Protein AF-A0AA95I738-F1 (afdb_monomer_lite)

Structure (mmCIF, N/CA/C/O backbone):
data_AF-A0AA95I738-F1
#
_entry.id   AF-A0AA95I738-F1
#
loop_
_atom_site.group_PDB
_atom_site.id
_atom_site.type_symbol
_atom_site.label_atom_id
_atom_site.label_alt_id
_atom_site.label_comp_id
_atom_site.label_asym_id
_atom_site.label_entity_id
_atom_site.label_seq_id
_atom_site.pdbx_PDB_ins_code
_atom_site.Cartn_x
_atom_site.Cartn_y
_atom_site.Cartn_z
_atom_site.occupancy
_atom_site.B_iso_or_equiv
_atom_site.auth_seq_id
_atom_site.auth_comp_id
_atom_site.auth_asym_id
_atom_site.auth_atom_id
_atom_site.pdbx_PDB_model_num
ATOM 1 N N . MET A 1 1 ? -15.069 -17.660 70.055 1.00 56.12 1 MET A N 1
ATOM 2 C CA . MET A 1 1 ? -14.163 -18.031 68.939 1.00 56.12 1 MET A CA 1
ATOM 3 C C . MET A 1 1 ? -14.783 -17.987 67.525 1.00 56.12 1 MET A C 1
ATOM 5 O O . MET A 1 1 ? -14.079 -18.275 66.572 1.00 56.12 1 MET A O 1
ATOM 9 N N . LYS A 1 2 ? -16.053 -17.581 67.328 1.00 52.59 2 LYS A N 1
ATOM 10 C CA . LYS A 1 2 ? -16.703 -17.542 65.992 1.00 52.59 2 LYS A CA 1
ATOM 11 C C . LYS A 1 2 ? -16.522 -16.215 65.221 1.00 52.59 2 LYS A C 1
ATOM 13 O O . LYS A 1 2 ? -16.591 -16.198 64.000 1.00 52.59 2 LYS A O 1
ATOM 18 N N . ARG A 1 3 ? -16.221 -15.112 65.921 1.00 55.41 3 ARG A N 1
ATOM 19 C CA . ARG A 1 3 ? -16.092 -13.755 65.346 1.00 55.41 3 ARG A CA 1
ATOM 20 C C . ARG A 1 3 ? -14.858 -13.560 64.451 1.00 55.41 3 ARG A C 1
ATOM 22 O O . ARG A 1 3 ? -14.935 -12.858 63.453 1.00 55.41 3 ARG A O 1
ATOM 29 N N . THR A 1 4 ? -13.745 -14.223 64.759 1.00 54.16 4 THR A N 1
ATOM 30 C CA . THR A 1 4 ? -12.479 -14.111 64.011 1.00 54.16 4 THR A CA 1
ATOM 31 C C . THR A 1 4 ? -12.497 -14.848 62.670 1.00 54.16 4 THR A C 1
ATOM 33 O O . THR A 1 4 ? -11.797 -14.453 61.739 1.00 54.16 4 THR A O 1
ATOM 36 N N . LEU A 1 5 ? -13.320 -15.893 62.540 1.00 57.25 5 LEU A N 1
ATOM 37 C CA . LEU A 1 5 ? -13.448 -16.683 61.311 1.00 57.25 5 LEU A CA 1
ATOM 38 C C . LEU A 1 5 ? -14.301 -15.967 60.255 1.00 57.25 5 LEU A C 1
ATOM 40 O O . LEU A 1 5 ? -13.952 -15.962 59.077 1.00 57.25 5 LEU A O 1
ATOM 44 N N . ILE A 1 6 ? -15.368 -15.293 60.691 1.00 59.91 6 ILE A N 1
ATOM 45 C CA . ILE A 1 6 ? -16.262 -14.514 59.823 1.00 59.91 6 ILE A CA 1
ATOM 46 C C . ILE A 1 6 ? -15.522 -13.286 59.268 1.00 59.91 6 ILE A C 1
ATOM 48 O O . ILE A 1 6 ? -15.587 -13.009 58.073 1.00 59.91 6 ILE A O 1
ATOM 52 N N . PHE A 1 7 ? -14.722 -12.616 60.105 1.00 59.16 7 PHE A N 1
ATOM 53 C CA . PHE A 1 7 ? -13.930 -11.448 59.706 1.00 59.16 7 PHE A CA 1
ATOM 54 C C . PHE A 1 7 ? -12.865 -11.790 58.648 1.00 59.16 7 PHE A C 1
ATOM 56 O O . PHE A 1 7 ? -12.717 -11.080 57.656 1.00 59.16 7 PHE A O 1
ATOM 63 N N . LYS A 1 8 ? -12.178 -12.933 58.798 1.00 65.62 8 LYS A N 1
ATOM 64 C CA . LYS A 1 8 ? -11.198 -13.431 57.816 1.00 65.62 8 LYS A CA 1
ATOM 65 C C . LYS A 1 8 ? -11.834 -13.829 56.478 1.00 65.62 8 LYS A C 1
ATOM 67 O O . LYS A 1 8 ? -11.224 -13.614 55.433 1.00 65.62 8 LYS A O 1
ATOM 72 N N . ALA A 1 9 ? -13.037 -14.405 56.495 1.00 61.16 9 ALA A N 1
ATOM 73 C CA . ALA A 1 9 ? -13.749 -14.807 55.281 1.00 61.16 9 ALA A CA 1
ATOM 74 C C . ALA A 1 9 ? -14.264 -13.600 54.480 1.00 61.16 9 ALA A C 1
ATOM 76 O O . ALA A 1 9 ? -14.158 -13.583 53.254 1.00 61.16 9 ALA A O 1
ATOM 77 N N . ILE A 1 10 ? -14.766 -12.573 55.172 1.00 66.75 10 ILE A N 1
ATOM 78 C CA . ILE A 1 10 ? -15.233 -11.328 54.550 1.00 66.75 10 ILE A CA 1
ATOM 79 C C . ILE A 1 10 ? -14.042 -10.547 53.979 1.00 66.75 10 ILE A C 1
ATOM 81 O O . ILE A 1 10 ? -14.082 -10.129 52.825 1.00 66.75 10 ILE A O 1
ATOM 85 N N . TRP A 1 11 ? -12.935 -10.453 54.719 1.00 68.25 11 TRP A N 1
ATOM 86 C CA . TRP A 1 11 ? -11.730 -9.757 54.258 1.00 68.25 11 TRP A CA 1
ATOM 87 C C . TRP A 1 11 ? -11.082 -10.420 53.029 1.00 68.25 11 TRP A C 1
ATOM 89 O O . TRP A 1 11 ? -10.685 -9.730 52.092 1.00 68.25 11 TRP A O 1
ATOM 99 N N . LYS A 1 12 ? -11.057 -11.760 52.964 1.00 65.31 12 LYS A N 1
ATOM 100 C CA . LYS A 1 12 ? -10.597 -12.496 51.772 1.00 65.31 12 LYS A CA 1
ATOM 101 C C . LYS A 1 12 ? -11.466 -12.236 50.540 1.00 65.31 12 LYS A C 1
ATOM 103 O O . LYS A 1 12 ? -10.928 -12.112 49.445 1.00 65.31 12 LYS A O 1
ATOM 108 N N . ARG A 1 13 ? -12.790 -12.136 50.702 1.00 65.50 13 ARG A N 1
ATOM 109 C CA . ARG A 1 13 ? -13.707 -11.841 49.588 1.00 65.50 13 ARG A CA 1
ATOM 110 C C . ARG A 1 13 ? -13.506 -10.426 49.047 1.00 65.50 13 ARG A C 1
ATOM 112 O O . ARG A 1 13 ? -13.451 -10.273 47.835 1.00 65.50 13 ARG A O 1
ATOM 119 N N . PHE A 1 14 ? -13.288 -9.443 49.923 1.00 68.19 14 PHE A N 1
ATOM 120 C CA . PHE A 1 14 ? -12.945 -8.076 49.515 1.00 68.19 14 PHE A CA 1
ATOM 121 C C . PHE A 1 14 ? -11.580 -7.977 48.807 1.00 68.19 14 PHE A C 1
ATOM 123 O O . PHE A 1 14 ? -11.446 -7.229 47.839 1.00 68.19 14 PHE A O 1
ATOM 130 N N . LEU A 1 15 ? -10.577 -8.754 49.238 1.00 68.69 15 LEU A N 1
ATOM 131 C CA . LEU A 1 15 ? -9.270 -8.806 48.567 1.00 68.69 15 LEU A CA 1
ATOM 132 C C . LEU A 1 15 ? -9.350 -9.457 47.174 1.00 68.69 15 LEU A C 1
ATOM 134 O O . LEU A 1 15 ? -8.719 -8.962 46.242 1.00 68.69 15 LEU A O 1
ATOM 138 N N . LEU A 1 16 ? -10.157 -10.51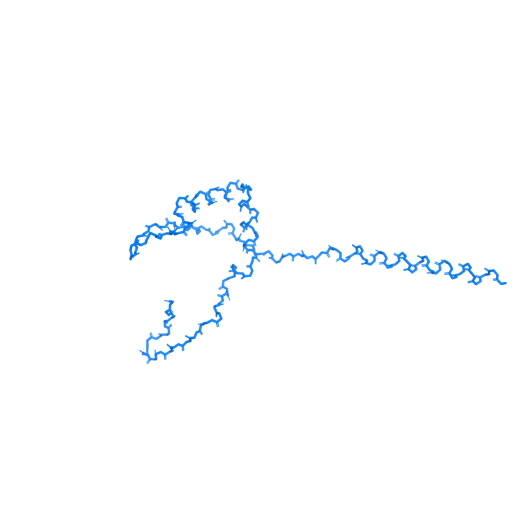3 47.000 1.00 60.50 16 LEU A N 1
ATOM 139 C CA . LEU A 1 16 ? -10.343 -11.154 45.691 1.00 60.50 16 LEU A CA 1
ATOM 140 C C . LEU A 1 16 ? -11.101 -10.265 44.692 1.00 60.50 16 LEU A C 1
ATOM 142 O O . LEU A 1 16 ? -10.739 -10.231 43.518 1.00 60.50 16 LEU A O 1
ATOM 146 N N . THR A 1 17 ? -12.125 -9.527 45.130 1.00 64.06 17 THR A N 1
ATOM 147 C CA . THR A 1 17 ? -12.881 -8.630 44.236 1.00 64.06 17 THR A CA 1
ATOM 148 C C . THR A 1 17 ? -12.061 -7.419 43.788 1.00 64.06 17 THR A C 1
ATOM 150 O O . THR A 1 17 ? -12.210 -6.972 42.655 1.00 64.06 17 THR A O 1
ATOM 153 N N . SER A 1 18 ? -11.164 -6.914 44.644 1.00 64.25 18 SER A N 1
ATOM 154 C CA . SER A 1 18 ? -10.262 -5.800 44.314 1.00 64.25 18 SER A CA 1
ATOM 155 C C . SER A 1 18 ? -9.229 -6.184 43.244 1.00 64.25 18 SER A C 1
ATOM 157 O O . SER A 1 18 ? -9.014 -5.441 42.288 1.00 64.25 18 SER A O 1
ATOM 159 N N . LEU A 1 19 ? -8.651 -7.390 43.337 1.00 61.34 19 LEU A N 1
ATOM 160 C CA . LEU A 1 19 ? -7.677 -7.873 42.354 1.00 61.34 19 LEU A CA 1
ATOM 161 C C . LEU A 1 19 ? -8.310 -8.115 40.969 1.00 61.34 19 LEU A C 1
ATOM 163 O O . LEU A 1 19 ? -7.694 -7.805 39.954 1.00 61.34 19 LEU A O 1
ATOM 167 N N . ALA A 1 20 ? -9.553 -8.608 40.913 1.00 58.47 20 ALA A N 1
ATOM 168 C CA . ALA A 1 20 ? -10.273 -8.816 39.651 1.00 58.47 20 ALA A CA 1
ATOM 169 C C . ALA A 1 20 ? -10.667 -7.496 38.956 1.00 58.47 20 ALA A C 1
ATOM 171 O O . ALA A 1 20 ? -10.602 -7.402 37.731 1.00 58.47 20 ALA A O 1
ATOM 172 N N . ALA A 1 21 ? -11.022 -6.460 39.724 1.00 59.19 21 ALA A N 1
ATOM 173 C CA . ALA A 1 21 ? -11.334 -5.137 39.180 1.00 59.19 21 ALA A CA 1
ATOM 174 C C . ALA A 1 21 ? -10.101 -4.443 38.566 1.00 59.19 21 ALA A C 1
ATOM 176 O O . ALA A 1 21 ? -10.229 -3.709 37.587 1.00 59.19 21 ALA A O 1
ATOM 177 N N . LEU A 1 22 ? -8.901 -4.717 39.090 1.00 57.41 22 LEU A N 1
ATOM 178 C CA . LEU A 1 22 ? -7.651 -4.132 38.596 1.00 57.41 22 LEU A CA 1
ATOM 179 C C . LEU A 1 22 ? -7.194 -4.733 37.248 1.00 57.41 22 LEU A C 1
ATOM 181 O O . LEU A 1 22 ? -6.622 -4.022 36.422 1.00 57.41 22 LEU A O 1
ATOM 185 N N . VAL A 1 23 ? -7.491 -6.015 36.996 1.00 60.91 23 VAL A N 1
ATOM 186 C CA . VAL A 1 23 ? -7.159 -6.714 35.734 1.00 60.91 23 VAL A CA 1
ATOM 187 C C . VAL A 1 23 ? -8.084 -6.295 34.581 1.00 60.91 23 VAL A C 1
ATOM 189 O O . VAL A 1 23 ? -7.652 -6.244 33.434 1.00 60.91 23 VAL A O 1
ATOM 192 N N . LEU A 1 24 ? -9.340 -5.930 34.863 1.00 55.50 24 LEU A N 1
ATOM 193 C CA . LEU A 1 24 ? -10.279 -5.470 33.829 1.00 55.50 24 LEU A CA 1
ATOM 194 C C . LEU A 1 24 ? -10.008 -4.018 33.383 1.00 55.50 24 LEU A C 1
ATOM 196 O O . LEU A 1 24 ? -10.297 -3.655 32.246 1.00 55.50 24 LEU A O 1
ATOM 200 N N . ALA A 1 25 ? -9.412 -3.198 34.256 1.00 53.53 25 ALA A N 1
ATOM 201 C CA . ALA A 1 25 ? -9.073 -1.800 33.974 1.00 53.53 25 ALA A CA 1
ATOM 202 C C . ALA A 1 25 ? -7.792 -1.621 33.133 1.00 53.53 25 ALA A C 1
ATOM 204 O O . ALA A 1 25 ? -7.574 -0.548 32.580 1.00 53.53 25 ALA A O 1
ATOM 205 N N . SER A 1 26 ? -6.950 -2.653 33.014 1.00 52.50 26 SER A N 1
ATOM 206 C CA . SER A 1 26 ? -5.651 -2.582 32.322 1.00 52.50 26 SER A CA 1
ATOM 207 C C . SER A 1 26 ? -5.694 -3.003 30.842 1.00 52.50 26 SER A C 1
ATOM 209 O O . SER A 1 26 ? -4.668 -2.968 30.171 1.00 52.50 26 SER A O 1
ATOM 211 N N . CYS A 1 27 ? -6.866 -3.367 30.301 1.00 51.03 27 CYS A N 1
ATOM 212 C CA . CYS A 1 27 ? -7.024 -3.762 28.891 1.00 51.03 27 CYS A CA 1
ATOM 213 C C . CYS A 1 27 ? -7.394 -2.593 27.950 1.00 51.03 27 CYS A C 1
ATOM 215 O O . CYS A 1 27 ? -7.441 -2.761 26.734 1.00 51.03 27 CYS A O 1
ATOM 217 N N . ALA A 1 28 ? -7.636 -1.394 28.482 1.00 59.19 28 ALA A N 1
ATOM 218 C CA . ALA A 1 28 ? -7.888 -0.207 27.675 1.00 59.19 28 ALA A CA 1
ATOM 219 C C . ALA A 1 28 ? -6.638 0.679 27.647 1.00 59.19 28 ALA A C 1
ATOM 221 O O . ALA A 1 28 ? -6.049 0.939 28.689 1.00 59.19 28 ALA A O 1
ATOM 222 N N . ILE A 1 29 ? -6.320 1.219 26.467 1.00 57.59 29 ILE A N 1
ATOM 223 C CA . ILE A 1 29 ? -5.238 2.175 26.168 1.00 57.59 29 ILE A CA 1
ATOM 224 C C . ILE A 1 29 ? -3.941 1.510 25.673 1.00 57.59 29 ILE A C 1
ATOM 226 O O . ILE A 1 29 ? -2.865 1.634 26.246 1.00 57.59 29 ILE A O 1
ATOM 230 N N . ILE A 1 30 ? -4.032 0.878 24.504 1.00 57.72 30 ILE A N 1
ATOM 231 C CA . ILE A 1 30 ? -2.972 0.998 23.498 1.00 57.72 30 ILE A CA 1
ATOM 232 C C . ILE A 1 30 ? -3.608 1.784 22.354 1.00 57.72 30 ILE A C 1
ATOM 234 O O . ILE A 1 30 ? -4.213 1.214 21.453 1.00 57.72 30 ILE A O 1
ATOM 238 N N . THR A 1 31 ? -3.582 3.113 22.442 1.00 60.19 31 THR A N 1
ATOM 239 C CA . THR A 1 31 ? -3.910 3.966 21.297 1.00 60.19 31 THR A CA 1
ATOM 240 C C . THR A 1 31 ? -2.674 4.007 20.402 1.00 60.19 31 THR A C 1
ATOM 242 O O . THR A 1 31 ? -1.673 4.594 20.823 1.00 60.19 31 THR A O 1
ATOM 245 N N . PRO A 1 32 ? -2.677 3.379 19.212 1.00 60.97 32 PRO A N 1
ATOM 246 C CA . PRO A 1 32 ? -1.573 3.547 18.279 1.00 60.97 32 PRO A CA 1
ATOM 247 C C . PRO A 1 32 ? -1.457 5.030 17.917 1.00 60.97 32 PRO A C 1
ATOM 249 O O . PRO A 1 32 ? -2.468 5.713 17.726 1.00 60.97 32 PRO A O 1
ATOM 252 N N . ALA A 1 33 ? -0.226 5.536 17.848 1.00 59.84 33 ALA A N 1
ATOM 253 C CA . ALA A 1 33 ? 0.039 6.864 17.321 1.00 59.84 33 ALA A CA 1
ATOM 254 C C . ALA A 1 33 ? -0.486 6.909 15.880 1.00 59.84 33 ALA A C 1
ATOM 256 O O . ALA A 1 33 ? 0.026 6.229 14.993 1.00 59.84 33 ALA A O 1
ATOM 257 N N . SER A 1 34 ? -1.561 7.659 15.663 1.00 54.34 34 SER A N 1
ATOM 258 C CA . SER A 1 34 ? -2.128 7.859 14.338 1.00 54.34 34 SER A CA 1
ATOM 259 C C . SER A 1 34 ? -1.302 8.925 13.634 1.00 54.34 34 SER A C 1
ATOM 261 O O . SER A 1 34 ? -1.323 10.100 13.999 1.00 54.34 34 SER A O 1
ATOM 263 N N . VAL A 1 35 ? -0.559 8.522 12.605 1.00 53.72 35 VAL A N 1
ATOM 264 C CA . VAL A 1 35 ? -0.096 9.469 11.594 1.00 53.72 35 VAL A CA 1
ATOM 265 C C . VAL A 1 35 ? -1.336 9.878 10.812 1.00 53.72 35 VAL A C 1
ATOM 267 O O . VAL A 1 35 ? -1.898 9.087 10.055 1.00 53.72 35 VAL A O 1
ATOM 270 N N . SER A 1 36 ? -1.796 11.107 11.039 1.00 46.97 36 SER A N 1
ATOM 271 C CA . SER A 1 36 ? -2.814 11.719 10.195 1.00 46.97 36 SER A CA 1
ATOM 272 C C . SER A 1 36 ? -2.189 11.926 8.817 1.00 46.97 36 SER A C 1
ATOM 274 O O . SER A 1 36 ? -1.450 12.885 8.591 1.00 46.97 36 SER A O 1
ATOM 276 N N . ALA A 1 37 ? -2.409 10.976 7.907 1.00 53.19 37 ALA A N 1
ATOM 277 C CA . ALA A 1 37 ? -2.202 11.221 6.492 1.00 53.19 37 ALA A CA 1
ATOM 278 C C . ALA A 1 37 ? -3.180 12.335 6.124 1.00 53.19 37 ALA A C 1
ATOM 280 O O . ALA A 1 37 ? -4.388 12.106 6.106 1.00 53.19 37 ALA A O 1
ATOM 281 N N . SER A 1 38 ? -2.670 13.555 5.935 1.00 48.94 38 SER A N 1
ATOM 282 C CA . SER A 1 38 ? -3.500 14.662 5.477 1.00 48.94 38 SER A CA 1
ATOM 283 C C . SER A 1 38 ? -4.146 14.229 4.158 1.00 48.94 38 SER A C 1
ATOM 285 O O . SER A 1 38 ? -3.410 13.991 3.198 1.00 48.94 38 SER A O 1
ATOM 287 N N . PRO A 1 39 ? -5.482 14.101 4.079 1.00 52.78 39 PRO A N 1
ATOM 288 C CA . PRO A 1 39 ? -6.156 13.784 2.822 1.00 52.78 39 PRO A CA 1
ATOM 289 C C . PRO A 1 39 ? -6.043 14.932 1.800 1.00 52.78 39 PRO A C 1
ATOM 291 O O . PRO A 1 39 ? -6.511 14.785 0.679 1.00 52.78 39 PRO A O 1
ATOM 294 N N . ASP A 1 40 ? -5.421 16.051 2.192 1.00 49.25 40 ASP A N 1
ATOM 295 C CA . ASP A 1 40 ? -5.343 17.316 1.459 1.00 49.25 40 ASP A CA 1
ATOM 296 C C . ASP A 1 40 ? -4.009 17.557 0.741 1.00 49.25 40 ASP A C 1
ATOM 298 O O . ASP A 1 40 ? -3.779 18.638 0.199 1.00 49.25 40 ASP A O 1
ATOM 302 N N . SER A 1 41 ? -3.089 16.589 0.717 1.00 54.28 41 SER A N 1
ATOM 303 C CA . SER A 1 41 ? -1.993 16.707 -0.241 1.00 54.28 41 SER A CA 1
ATOM 304 C C . SER A 1 41 ? -2.540 16.355 -1.621 1.00 54.28 41 SER A C 1
ATOM 306 O O . SER A 1 41 ? -2.754 15.176 -1.897 1.00 54.28 41 SER A O 1
ATOM 308 N N . ASP A 1 42 ? -2.666 17.343 -2.508 1.00 60.84 42 ASP A N 1
ATOM 309 C CA . ASP A 1 42 ? -2.832 17.202 -3.974 1.00 60.84 42 ASP A CA 1
ATOM 310 C C . ASP A 1 42 ? -1.653 16.446 -4.646 1.00 60.84 42 ASP A C 1
ATOM 312 O O . ASP A 1 42 ? -1.363 16.545 -5.833 1.00 60.84 42 ASP A O 1
ATOM 316 N N . TYR A 1 43 ? -0.898 15.691 -3.855 1.00 69.19 43 TYR A N 1
ATOM 317 C CA . TYR A 1 43 ? 0.275 14.960 -4.260 1.00 69.19 43 TYR A CA 1
ATOM 318 C C . TYR A 1 43 ? -0.150 13.657 -4.935 1.00 69.19 43 TYR A C 1
ATOM 320 O O . TYR A 1 43 ? -0.338 12.619 -4.296 1.00 69.19 43 TYR A O 1
ATOM 328 N N . GLN A 1 44 ? -0.302 13.729 -6.253 1.00 79.06 44 GLN A N 1
ATOM 329 C CA . GLN A 1 44 ? -0.508 12.567 -7.104 1.00 79.06 44 GLN A CA 1
ATOM 330 C C . GLN A 1 44 ? 0.845 11.975 -7.500 1.00 79.06 44 GLN A C 1
ATOM 332 O O . GLN A 1 44 ? 1.604 12.567 -8.263 1.00 79.06 44 GLN A O 1
ATOM 337 N N . VAL A 1 45 ? 1.153 10.785 -6.982 1.00 84.62 45 VAL A N 1
ATOM 338 C CA . VAL A 1 45 ? 2.349 10.037 -7.394 1.00 84.62 45 VAL A CA 1
ATOM 339 C C . VAL A 1 45 ? 2.107 9.422 -8.772 1.00 84.62 45 VAL A C 1
ATOM 341 O O . VAL A 1 45 ? 1.189 8.617 -8.940 1.00 84.62 45 VAL A O 1
ATOM 344 N N . GLU A 1 46 ? 2.944 9.738 -9.750 1.00 91.44 46 GLU A N 1
ATOM 345 C CA . GLU A 1 46 ? 2.926 9.057 -11.045 1.00 91.44 46 GLU A CA 1
ATOM 346 C C . GLU A 1 46 ? 3.721 7.743 -10.977 1.00 91.44 46 GLU A C 1
ATOM 348 O O . GLU A 1 46 ? 4.836 7.712 -10.457 1.00 91.44 46 GLU A O 1
ATOM 353 N N . ILE A 1 47 ? 3.153 6.646 -11.495 1.00 91.12 47 ILE A N 1
ATOM 354 C CA . ILE A 1 47 ? 3.859 5.364 -11.616 1.00 91.12 47 ILE A CA 1
ATOM 355 C C . ILE A 1 47 ? 4.423 5.263 -13.036 1.00 91.12 47 ILE A C 1
ATOM 357 O O . ILE A 1 47 ? 3.697 5.038 -14.011 1.00 91.12 47 ILE A O 1
ATOM 361 N N . ILE A 1 48 ? 5.737 5.432 -13.148 1.00 92.88 48 ILE A N 1
ATOM 362 C CA . ILE A 1 48 ? 6.471 5.380 -14.414 1.00 92.88 48 ILE A CA 1
ATOM 363 C C . ILE A 1 48 ? 7.072 3.985 -14.574 1.00 92.88 48 ILE A C 1
ATOM 365 O O . ILE A 1 48 ? 7.619 3.432 -13.625 1.00 92.88 48 ILE A O 1
ATOM 369 N N . GLU A 1 49 ? 6.946 3.424 -15.774 1.00 94.06 49 GLU A N 1
ATOM 370 C CA . GLU A 1 49 ? 7.606 2.179 -16.158 1.00 94.06 49 GLU A CA 1
ATOM 371 C C . GLU A 1 49 ? 8.782 2.519 -17.077 1.00 94.06 49 GLU A C 1
ATOM 373 O O . GLU A 1 49 ? 8.617 3.285 -18.030 1.00 94.06 49 GLU A O 1
ATOM 378 N N . SER A 1 50 ? 9.967 2.003 -16.771 1.00 93.94 50 SER A N 1
ATOM 379 C CA . SER A 1 50 ? 11.190 2.244 -17.534 1.00 93.94 50 SER A CA 1
ATOM 380 C C . SER A 1 50 ? 12.046 0.988 -17.601 1.00 93.94 50 SER A C 1
ATOM 382 O O . SER A 1 50 ? 11.966 0.124 -16.735 1.00 93.94 50 SER A O 1
ATOM 384 N N . GLU A 1 51 ? 12.878 0.874 -18.631 1.00 93.12 51 GLU A N 1
ATOM 385 C CA . GLU A 1 51 ? 13.846 -0.214 -18.747 1.00 93.12 51 GLU A CA 1
ATOM 386 C C . GLU A 1 51 ? 15.256 0.312 -18.498 1.00 93.12 51 GLU A C 1
ATOM 388 O O . GLU A 1 51 ? 15.674 1.317 -19.078 1.00 93.12 51 GLU A O 1
ATOM 393 N N . SER A 1 52 ? 16.007 -0.375 -17.643 1.00 92.06 52 SER A N 1
ATOM 394 C CA . SER A 1 52 ? 17.420 -0.099 -17.406 1.00 92.06 52 SER A CA 1
ATOM 395 C C . SER A 1 52 ? 18.182 -1.412 -17.256 1.00 92.06 52 SER A C 1
ATOM 397 O O . SER A 1 52 ? 17.738 -2.348 -16.597 1.00 92.06 52 SER A O 1
ATOM 399 N N . SER A 1 53 ? 19.329 -1.523 -17.931 1.00 89.62 53 SER A N 1
ATOM 400 C CA . SER A 1 53 ? 20.211 -2.701 -17.846 1.00 89.62 53 SER A CA 1
ATOM 401 C C . SER A 1 53 ? 19.519 -4.053 -18.108 1.00 89.62 53 SER A C 1
ATOM 403 O O . SER A 1 53 ? 19.928 -5.077 -17.565 1.00 89.62 53 SER A O 1
ATOM 405 N N . GLY A 1 54 ? 18.472 -4.064 -18.943 1.00 90.00 54 GLY A N 1
ATOM 406 C CA . GLY A 1 54 ? 17.693 -5.264 -19.269 1.00 90.00 54 GLY A CA 1
ATOM 407 C C . GLY A 1 54 ? 16.605 -5.633 -18.254 1.00 90.00 54 GLY A C 1
ATOM 408 O O . GLY A 1 54 ? 15.996 -6.691 -18.396 1.00 90.00 54 GLY A O 1
ATOM 409 N N . PHE A 1 55 ? 16.340 -4.782 -17.258 1.00 91.06 55 PHE A N 1
ATOM 410 C CA . PHE A 1 55 ? 15.247 -4.942 -16.302 1.00 91.06 55 PHE A CA 1
ATOM 411 C C . PHE A 1 55 ? 14.229 -3.811 -16.438 1.00 91.06 55 PHE A C 1
ATOM 413 O O . PHE A 1 55 ? 14.580 -2.635 -16.505 1.00 91.06 55 PHE A O 1
ATOM 420 N N . THR A 1 56 ? 12.949 -4.174 -16.445 1.00 91.94 56 THR A N 1
ATOM 421 C CA . THR A 1 56 ? 11.843 -3.221 -16.350 1.00 91.94 56 THR A CA 1
ATOM 422 C C . THR A 1 56 ? 11.634 -2.835 -14.888 1.00 91.94 56 THR A C 1
ATOM 424 O O . THR A 1 56 ? 11.596 -3.703 -14.017 1.00 91.94 56 THR A O 1
ATOM 427 N N . HIS A 1 57 ? 11.485 -1.545 -14.612 1.00 91.50 57 HIS A N 1
ATOM 428 C CA . HIS A 1 57 ? 11.217 -0.973 -13.301 1.00 91.50 57 HIS A CA 1
ATOM 429 C C . HIS A 1 57 ? 9.920 -0.152 -13.350 1.00 91.50 57 HIS A C 1
ATOM 431 O O . HIS A 1 57 ? 9.788 0.682 -14.241 1.00 91.50 57 HIS A O 1
ATOM 437 N N . PRO A 1 58 ? 8.988 -0.324 -12.396 1.00 90.81 58 PRO A N 1
ATOM 438 C CA . PRO A 1 58 ? 8.961 -1.380 -11.383 1.00 90.81 58 PRO A CA 1
ATOM 439 C C . PRO A 1 58 ? 8.855 -2.781 -12.028 1.00 90.81 58 PRO A C 1
ATOM 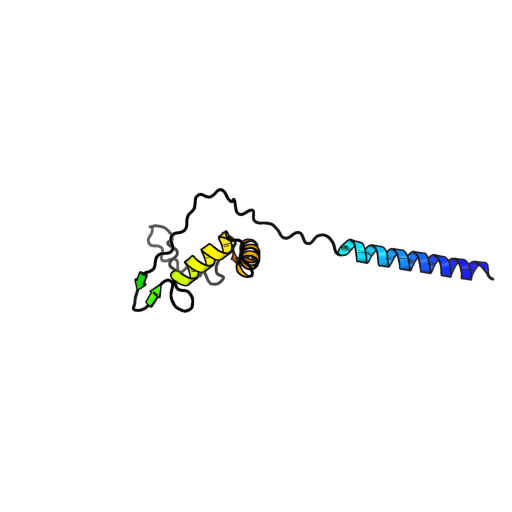441 O O . PRO A 1 58 ? 8.225 -2.950 -13.070 1.00 90.81 58 PRO A O 1
ATOM 444 N N . GLY A 1 59 ? 9.559 -3.751 -11.432 1.00 85.88 59 GLY A N 1
ATOM 445 C CA . GLY A 1 59 ? 9.901 -5.037 -12.048 1.00 85.88 59 GLY A CA 1
ATOM 446 C C . GLY A 1 59 ? 9.508 -6.261 -11.231 1.00 85.88 59 GLY A C 1
ATOM 447 O O . GLY A 1 59 ? 8.346 -6.460 -10.904 1.00 85.88 59 GLY A O 1
ATOM 448 N N . VAL A 1 60 ? 10.473 -7.138 -10.938 1.00 82.44 60 VAL A N 1
ATOM 449 C CA . VAL A 1 60 ? 10.240 -8.476 -10.360 1.00 82.44 60 VAL A CA 1
ATOM 450 C C . VAL A 1 60 ? 9.238 -8.453 -9.196 1.00 82.44 60 VAL A C 1
ATOM 452 O O . VAL A 1 60 ? 9.483 -7.859 -8.150 1.00 82.44 60 VAL A O 1
ATOM 455 N N . GLY A 1 61 ? 8.105 -9.134 -9.394 1.00 81.94 61 GLY A N 1
ATOM 456 C CA . GLY A 1 61 ? 7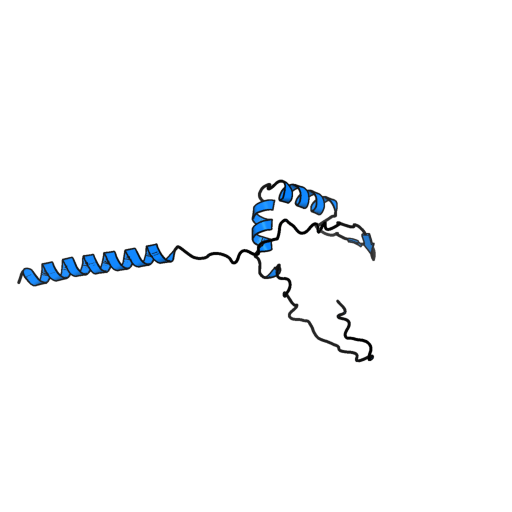.030 -9.282 -8.407 1.00 81.94 61 GLY A CA 1
ATOM 457 C C . GLY A 1 61 ? 6.058 -8.101 -8.301 1.00 81.94 61 GLY A C 1
ATOM 458 O O . GLY A 1 61 ? 4.984 -8.271 -7.727 1.00 81.94 61 GLY A O 1
ATOM 459 N N . VAL A 1 62 ? 6.384 -6.936 -8.867 1.00 90.69 62 VAL A N 1
ATOM 460 C CA . VAL A 1 62 ? 5.573 -5.713 -8.797 1.00 90.69 62 VAL A CA 1
ATOM 461 C C . VAL A 1 62 ? 5.720 -4.924 -10.099 1.00 90.69 62 VAL A C 1
ATOM 463 O O . VAL A 1 62 ? 6.680 -4.186 -10.282 1.00 90.69 62 VAL A O 1
ATOM 466 N N . THR A 1 63 ? 4.748 -5.048 -10.999 1.00 94.44 63 THR A N 1
ATOM 467 C CA . THR A 1 63 ? 4.690 -4.270 -12.246 1.00 94.44 63 THR A CA 1
ATOM 468 C C . THR A 1 63 ? 3.886 -2.984 -12.058 1.00 94.44 63 THR A C 1
ATOM 470 O O . THR A 1 63 ? 3.128 -2.838 -11.089 1.00 94.44 63 THR A O 1
ATOM 473 N N . LYS A 1 64 ? 3.958 -2.067 -13.032 1.00 94.56 64 LYS A N 1
ATOM 474 C CA . LYS A 1 64 ? 3.112 -0.863 -13.053 1.00 94.56 64 LYS A CA 1
ATOM 475 C C . LYS A 1 64 ? 1.621 -1.198 -12.939 1.00 94.56 64 LYS A C 1
ATOM 477 O O . LYS A 1 64 ? 0.906 -0.588 -12.147 1.00 94.56 64 LYS A O 1
ATOM 482 N N . SER A 1 65 ? 1.153 -2.197 -13.687 1.00 93.81 65 SER A N 1
ATOM 483 C CA . SER A 1 65 ? -0.260 -2.598 -13.685 1.00 93.81 65 SER A CA 1
ATOM 484 C C . SER A 1 65 ? -0.741 -3.095 -12.318 1.00 93.81 65 SER A C 1
ATOM 486 O O . SER A 1 65 ? -1.859 -2.775 -11.911 1.00 93.81 65 SER A O 1
ATOM 488 N N . ILE A 1 66 ? 0.104 -3.826 -11.584 1.00 94.50 66 ILE A N 1
ATOM 489 C CA . ILE A 1 66 ? -0.205 -4.295 -10.227 1.00 94.50 66 ILE A CA 1
ATOM 490 C C . ILE A 1 66 ? -0.331 -3.106 -9.270 1.00 94.50 66 ILE A C 1
ATOM 492 O O . ILE A 1 66 ? -1.292 -3.042 -8.503 1.00 94.50 66 ILE A O 1
ATOM 496 N N . LEU A 1 67 ? 0.593 -2.142 -9.335 1.00 93.62 67 LEU A N 1
ATOM 497 C CA . LEU A 1 67 ? 0.567 -0.963 -8.465 1.00 93.62 67 LEU A CA 1
ATOM 498 C C . LEU A 1 67 ? -0.658 -0.076 -8.711 1.00 93.62 67 LEU A C 1
ATOM 500 O O . LEU A 1 67 ? -1.294 0.362 -7.751 1.00 93.62 67 LEU A O 1
ATOM 504 N N . GLU A 1 68 ? -1.040 0.143 -9.969 1.00 94.69 68 GLU A N 1
ATOM 505 C CA . GLU A 1 68 ? -2.239 0.931 -10.291 1.00 94.69 68 GLU A CA 1
ATOM 506 C C . GLU A 1 68 ? -3.530 0.218 -9.865 1.00 94.69 68 GLU A C 1
ATOM 508 O O . GLU A 1 68 ? -4.471 0.834 -9.347 1.00 94.69 68 GLU A O 1
ATOM 513 N N . ASN A 1 69 ? -3.575 -1.109 -10.008 1.00 94.62 69 ASN A N 1
ATOM 514 C CA . ASN A 1 69 ? -4.689 -1.899 -9.502 1.00 94.62 69 ASN A CA 1
ATOM 515 C C . ASN A 1 69 ? -4.773 -1.842 -7.967 1.00 94.62 69 ASN A C 1
ATOM 517 O O . ASN A 1 69 ? -5.856 -1.629 -7.419 1.00 94.62 69 ASN A O 1
ATOM 521 N N . MET A 1 70 ? -3.643 -1.965 -7.267 1.00 93.44 70 MET A N 1
ATOM 522 C CA . MET A 1 70 ? -3.577 -1.821 -5.812 1.00 93.44 70 MET A CA 1
ATOM 523 C C . MET A 1 70 ? -4.053 -0.430 -5.371 1.00 93.44 70 MET A C 1
ATOM 525 O O . MET A 1 70 ? -4.900 -0.336 -4.481 1.00 93.44 70 MET A O 1
ATOM 529 N N . ARG A 1 71 ? -3.580 0.645 -6.019 1.00 92.94 71 ARG A N 1
ATOM 530 C CA . ARG A 1 71 ? -4.048 2.018 -5.765 1.00 92.94 71 ARG A CA 1
ATOM 531 C C . ARG A 1 71 ? -5.565 2.110 -5.894 1.00 92.94 71 ARG A C 1
ATOM 533 O O . ARG A 1 71 ? -6.225 2.627 -4.995 1.00 92.94 71 ARG A O 1
ATOM 540 N N . THR A 1 72 ? -6.118 1.561 -6.973 1.00 94.56 72 THR A N 1
ATOM 541 C CA . THR A 1 72 ? -7.568 1.545 -7.206 1.00 94.56 72 THR A CA 1
ATOM 542 C C . THR A 1 72 ? -8.311 0.851 -6.059 1.00 94.56 72 THR A C 1
ATOM 544 O O . THR A 1 72 ? -9.313 1.367 -5.565 1.00 94.56 72 THR A O 1
ATOM 547 N N . GLN A 1 73 ? -7.806 -0.289 -5.583 1.00 96.06 73 GLN A N 1
ATOM 548 C CA . GLN A 1 73 ? -8.424 -1.047 -4.490 1.00 96.06 73 GLN A CA 1
ATOM 549 C C . GLN A 1 73 ? -8.345 -0.327 -3.137 1.00 96.06 73 GLN A C 1
ATOM 551 O O . GLN A 1 73 ? -9.332 -0.326 -2.396 1.00 96.06 73 GLN A O 1
ATOM 556 N N . VAL A 1 74 ? -7.218 0.323 -2.829 1.00 94.81 74 VAL A N 1
ATOM 557 C CA . VAL A 1 74 ? -7.049 1.129 -1.607 1.00 94.81 74 VAL A CA 1
ATOM 558 C C . VAL A 1 74 ? -7.998 2.327 -1.611 1.00 94.81 74 VAL A C 1
ATOM 560 O O . VAL A 1 74 ? -8.707 2.545 -0.628 1.00 94.81 74 VAL A O 1
ATOM 563 N N . LEU A 1 75 ? -8.077 3.062 -2.726 1.00 92.56 75 LEU A N 1
ATOM 564 C CA . LEU A 1 75 ? -8.995 4.198 -2.875 1.00 92.56 75 LEU A CA 1
ATOM 565 C C . LEU A 1 75 ? -10.464 3.762 -2.775 1.00 92.56 75 LEU A C 1
ATOM 567 O O . LEU A 1 75 ? -11.275 4.441 -2.147 1.00 92.56 75 LEU A O 1
ATOM 571 N N . ALA A 1 76 ? -10.796 2.590 -3.321 1.00 95.81 76 ALA A N 1
ATOM 572 C CA . ALA A 1 76 ? -12.117 1.976 -3.200 1.00 95.81 76 ALA A CA 1
ATOM 573 C C . ALA A 1 76 ? -12.377 1.313 -1.830 1.00 95.81 76 ALA A C 1
ATOM 575 O O . ALA A 1 76 ? -13.429 0.691 -1.650 1.00 95.81 76 ALA A O 1
ATOM 576 N N . LYS A 1 77 ? -11.437 1.419 -0.877 1.00 95.12 77 LYS A N 1
ATOM 577 C CA . LYS A 1 77 ? -11.498 0.836 0.474 1.00 95.12 77 LYS A CA 1
ATOM 578 C C . LYS A 1 77 ? -11.827 -0.664 0.476 1.00 95.12 77 LYS A C 1
ATOM 580 O O . LYS A 1 77 ? -12.614 -1.140 1.293 1.00 95.12 77 LYS A O 1
ATOM 585 N N . LYS A 1 78 ? -11.267 -1.414 -0.476 1.00 97.75 78 LYS A N 1
ATOM 586 C CA . LYS A 1 78 ? -11.474 -2.865 -0.590 1.00 97.75 78 LYS A CA 1
ATOM 587 C C . LYS A 1 78 ? -10.522 -3.627 0.326 1.00 97.75 78 LYS A C 1
ATOM 589 O O . LYS A 1 78 ? -9.332 -3.331 0.380 1.00 97.75 78 LYS A O 1
ATOM 594 N N . GLU A 1 79 ? -11.043 -4.642 1.005 1.00 96.00 79 GLU A N 1
ATOM 595 C CA . GLU A 1 79 ? -10.226 -5.567 1.794 1.00 96.00 79 GLU A CA 1
ATOM 596 C C . GLU A 1 79 ? -9.609 -6.669 0.911 1.00 96.00 79 GLU A C 1
ATOM 598 O O . GLU A 1 79 ? -10.222 -7.045 -0.093 1.00 96.00 79 GLU A O 1
ATOM 603 N N . PRO A 1 80 ? -8.409 -7.188 1.252 1.00 94.38 80 PRO A N 1
ATOM 604 C CA . PRO A 1 80 ? -7.593 -6.856 2.434 1.00 94.38 80 PRO A CA 1
ATOM 605 C C . PRO A 1 80 ? -6.692 -5.609 2.267 1.00 94.38 80 PRO A C 1
ATOM 607 O O . PRO A 1 80 ? -5.917 -5.266 3.155 1.00 94.38 80 PRO A O 1
ATOM 610 N N . TRP A 1 81 ? -6.744 -4.930 1.118 1.00 95.12 81 TRP A N 1
ATOM 611 C CA . TRP A 1 81 ? -5.811 -3.850 0.766 1.00 95.12 81 TRP A CA 1
ATOM 612 C C . TRP A 1 81 ? -5.916 -2.627 1.673 1.00 95.12 81 TRP A C 1
ATOM 614 O O . TRP A 1 81 ? -4.902 -2.027 2.032 1.00 95.12 81 TRP A O 1
ATOM 624 N N . TYR A 1 82 ? -7.136 -2.248 2.046 1.00 95.75 82 TYR A N 1
ATOM 625 C CA . TYR A 1 82 ? -7.375 -1.035 2.819 1.00 95.75 82 TYR A CA 1
ATOM 626 C C . TYR A 1 82 ? -6.880 -1.139 4.266 1.00 95.75 82 TYR A C 1
ATOM 628 O O . TYR A 1 82 ? -6.271 -0.191 4.773 1.00 95.75 82 TYR A O 1
ATOM 636 N N . SER A 1 83 ? -7.099 -2.276 4.930 1.00 94.75 83 SER A N 1
ATOM 637 C CA . SER A 1 83 ? -6.593 -2.502 6.288 1.00 94.75 83 SER A CA 1
ATOM 638 C C . SER A 1 83 ? -5.064 -2.569 6.324 1.00 94.75 83 SER A C 1
ATOM 640 O O . SER A 1 83 ? -4.447 -1.929 7.180 1.00 94.75 83 SER A O 1
ATOM 642 N N . TYR A 1 84 ? -4.429 -3.241 5.359 1.00 95.69 84 TYR A N 1
ATOM 643 C CA . TYR A 1 84 ? -2.967 -3.263 5.270 1.00 95.69 84 TYR A CA 1
ATOM 644 C C . TYR A 1 84 ? -2.362 -1.894 4.964 1.00 95.69 84 TYR A C 1
ATOM 646 O O . TYR A 1 84 ? -1.352 -1.536 5.568 1.00 95.69 84 TYR A O 1
ATOM 654 N N . TYR A 1 85 ? -2.985 -1.101 4.089 1.00 94.31 85 TYR A N 1
ATOM 655 C CA . TYR A 1 85 ? -2.539 0.267 3.830 1.00 94.31 85 TYR A CA 1
ATOM 656 C C . TYR A 1 85 ? -2.542 1.112 5.113 1.00 94.31 85 TYR A C 1
ATOM 658 O O . TYR A 1 85 ? -1.545 1.759 5.422 1.00 94.31 85 TYR A O 1
ATOM 666 N N . GLN A 1 86 ? -3.615 1.051 5.905 1.00 94.62 86 GLN A N 1
ATOM 667 C CA . GLN A 1 86 ? -3.688 1.762 7.187 1.00 94.62 86 GLN A CA 1
ATOM 668 C C . GLN A 1 86 ? -2.656 1.266 8.206 1.00 94.62 86 GLN A C 1
ATOM 670 O O . GLN A 1 86 ? -2.069 2.066 8.929 1.00 94.62 86 GLN A O 1
ATOM 675 N N . ALA A 1 87 ? -2.411 -0.044 8.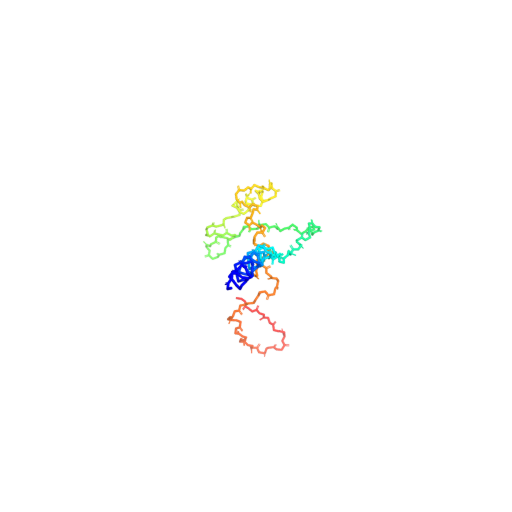272 1.00 95.12 87 ALA A N 1
ATOM 676 C CA . ALA A 1 87 ? -1.378 -0.589 9.149 1.00 95.12 87 ALA A CA 1
ATOM 677 C C . ALA A 1 87 ? 0.028 -0.121 8.730 1.00 95.12 87 ALA A C 1
ATOM 679 O O . ALA A 1 87 ? 0.875 0.161 9.577 1.00 95.12 87 ALA A O 1
ATOM 680 N N . MET A 1 88 ? 0.270 0.001 7.423 1.00 93.69 88 MET A N 1
ATOM 681 C CA . MET A 1 88 ? 1.536 0.477 6.875 1.00 93.69 88 MET A CA 1
ATOM 682 C C . MET A 1 88 ? 1.784 1.956 7.191 1.00 93.69 88 MET A C 1
ATOM 684 O O . MET A 1 88 ? 2.903 2.297 7.563 1.00 93.69 88 MET A O 1
ATOM 688 N N . THR A 1 89 ? 0.773 2.829 7.102 1.00 91.12 89 THR A N 1
ATOM 689 C CA . THR A 1 89 ? 0.954 4.278 7.337 1.00 91.12 89 THR A CA 1
ATOM 690 C C . THR A 1 89 ? 1.338 4.631 8.775 1.00 91.12 89 THR A C 1
ATOM 692 O O . THR A 1 89 ? 1.897 5.702 9.004 1.00 91.12 89 THR A O 1
ATOM 695 N N . VAL A 1 90 ? 1.075 3.744 9.738 1.00 91.25 90 VAL A N 1
ATOM 696 C CA . VAL A 1 90 ? 1.468 3.914 11.149 1.00 91.25 90 VAL A CA 1
ATOM 697 C C . VAL A 1 90 ? 2.709 3.103 11.537 1.00 91.25 90 VAL A C 1
ATOM 699 O O . VAL A 1 90 ? 3.148 3.159 12.685 1.00 91.25 90 VAL A O 1
ATOM 702 N N . SER A 1 91 ? 3.285 2.340 10.605 1.00 92.44 91 SER A N 1
ATOM 703 C CA . SER A 1 91 ? 4.507 1.574 10.850 1.00 92.44 91 SER A CA 1
ATOM 704 C C . SER A 1 91 ? 5.712 2.504 10.993 1.00 92.44 91 SER A C 1
ATOM 706 O O . SER A 1 91 ? 5.860 3.467 10.241 1.00 92.44 91 SER A O 1
ATOM 708 N N . SER A 1 92 ? 6.635 2.182 11.904 1.00 89.19 92 SER A N 1
ATOM 709 C CA . SER A 1 92 ? 7.901 2.914 12.050 1.00 89.19 92 SER A CA 1
ATOM 710 C C . SER A 1 92 ? 8.719 2.930 10.756 1.00 89.19 92 SER A C 1
ATOM 712 O O . SER A 1 92 ? 9.397 3.915 10.480 1.00 89.19 92 SER A O 1
ATOM 714 N N . ALA A 1 93 ? 8.596 1.883 9.933 1.00 87.88 93 ALA A N 1
ATOM 715 C CA . ALA A 1 93 ? 9.245 1.778 8.628 1.00 87.88 93 ALA A CA 1
ATOM 716 C C . ALA A 1 93 ? 8.709 2.780 7.585 1.00 87.88 93 ALA A C 1
ATOM 718 O O . ALA A 1 93 ? 9.386 3.035 6.596 1.00 87.88 93 ALA A O 1
ATOM 719 N N . ALA A 1 94 ? 7.524 3.362 7.796 1.00 88.19 94 ALA A N 1
ATOM 720 C CA . ALA A 1 94 ? 6.955 4.396 6.930 1.00 88.19 94 ALA A CA 1
ATOM 721 C C . ALA A 1 94 ? 7.321 5.825 7.382 1.00 88.19 94 ALA A C 1
ATOM 723 O O . ALA A 1 94 ? 6.831 6.803 6.811 1.00 88.19 94 ALA A O 1
ATOM 724 N N . SER A 1 95 ? 8.158 5.973 8.419 1.00 87.12 95 SER A N 1
ATOM 725 C CA . SER A 1 95 ? 8.580 7.289 8.901 1.00 87.12 95 SER A CA 1
ATOM 726 C C . SER A 1 95 ? 9.485 8.002 7.892 1.00 87.12 95 SER A C 1
ATOM 728 O O . SER A 1 95 ? 10.350 7.404 7.257 1.00 87.12 95 SER A O 1
ATOM 730 N N . LYS A 1 96 ? 9.358 9.331 7.822 1.00 85.62 96 LYS A N 1
ATOM 731 C CA . LYS A 1 96 ? 10.251 10.206 7.041 1.00 85.62 96 LYS A CA 1
ATOM 732 C C . LYS A 1 96 ? 11.673 10.290 7.611 1.00 85.62 96 LYS A C 1
ATOM 734 O O . LYS A 1 96 ? 12.531 10.918 7.006 1.00 85.62 96 LYS A O 1
ATOM 739 N N . THR A 1 97 ? 11.904 9.715 8.789 1.00 86.81 97 THR A N 1
ATOM 740 C CA . THR A 1 97 ? 13.191 9.735 9.498 1.00 86.81 97 THR A CA 1
ATOM 741 C C . THR A 1 97 ? 13.823 8.347 9.611 1.00 86.81 97 THR A C 1
ATOM 743 O O . THR A 1 97 ? 14.697 8.150 10.453 1.00 86.81 97 THR A O 1
ATOM 746 N N . VAL A 1 98 ? 13.351 7.359 8.839 1.00 84.69 98 VAL A N 1
ATOM 747 C CA . VAL A 1 98 ? 14.019 6.052 8.7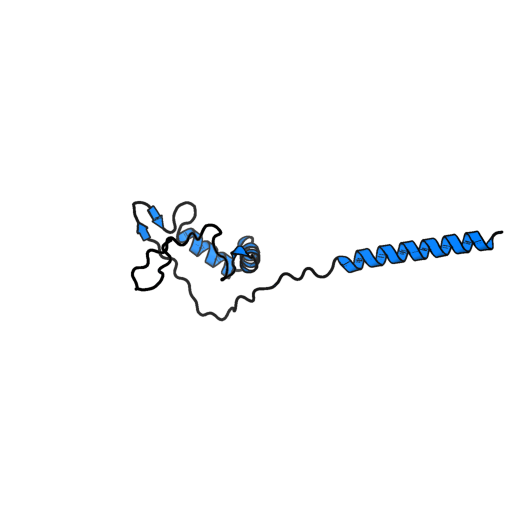54 1.00 84.69 98 VAL A CA 1
ATOM 748 C C . VAL A 1 98 ? 15.358 6.238 8.043 1.00 84.69 98 VAL A C 1
ATOM 750 O O . VAL A 1 98 ? 15.403 6.812 6.960 1.00 84.69 98 VAL A O 1
ATOM 753 N N . ALA A 1 99 ? 16.430 5.740 8.652 1.00 83.44 99 ALA A N 1
ATOM 754 C CA . ALA A 1 99 ? 17.780 5.741 8.096 1.00 83.44 99 ALA A CA 1
ATOM 755 C C . ALA A 1 99 ? 18.346 4.316 8.089 1.00 83.44 99 ALA A C 1
ATOM 757 O O . ALA A 1 99 ? 17.913 3.464 8.875 1.00 83.44 99 ALA A O 1
ATOM 758 N N . SER A 1 100 ? 19.299 4.050 7.195 1.00 81.94 100 SER A N 1
ATOM 759 C CA . SER A 1 100 ? 19.963 2.752 7.122 1.00 81.94 100 SER A CA 1
ATOM 760 C C . SER A 1 100 ? 20.995 2.621 8.251 1.00 81.94 100 SER A C 1
ATOM 762 O O . SER A 1 100 ? 21.651 3.586 8.634 1.00 81.94 100 SER A O 1
ATOM 764 N N . SER A 1 101 ? 21.175 1.414 8.792 1.00 78.06 101 SER A N 1
ATOM 765 C CA . SER A 1 101 ? 22.245 1.148 9.767 1.00 78.06 101 SER A CA 1
ATOM 766 C C . SER A 1 101 ? 23.631 1.018 9.120 1.00 78.06 101 SER A C 1
ATOM 768 O O . SER A 1 101 ? 24.608 0.809 9.833 1.00 78.06 101 SER A O 1
ATOM 770 N N . HIS A 1 102 ? 23.706 1.086 7.787 1.00 67.94 102 HIS A N 1
ATOM 771 C CA . HIS A 1 102 ? 24.922 0.928 6.989 1.00 67.94 102 HIS A CA 1
ATOM 772 C C . HIS A 1 102 ? 25.270 2.203 6.206 1.00 67.94 102 HIS A C 1
ATOM 774 O O . HIS A 1 102 ? 25.996 2.118 5.220 1.00 67.94 102 HIS A O 1
ATOM 780 N N . ASP A 1 103 ? 24.794 3.374 6.646 1.00 60.38 103 ASP A N 1
ATOM 781 C CA . ASP A 1 103 ? 25.242 4.674 6.130 1.00 60.38 103 ASP A CA 1
ATOM 782 C C . ASP A 1 103 ? 26.716 4.893 6.531 1.00 60.38 103 ASP A C 1
ATOM 784 O O . ASP A 1 103 ? 27.031 5.616 7.477 1.00 60.38 103 ASP A O 1
ATOM 788 N N . HIS A 1 104 ? 27.644 4.211 5.854 1.00 53.00 104 HIS A N 1
ATOM 789 C CA . HIS A 1 104 ? 29.071 4.481 5.967 1.00 53.00 104 HIS A CA 1
ATOM 790 C C . HIS A 1 104 ? 29.395 5.661 5.056 1.00 53.00 104 HIS A C 1
ATOM 792 O O . HIS A 1 104 ? 29.374 5.557 3.831 1.00 53.00 104 HIS A O 1
ATOM 798 N N . SER A 1 105 ? 29.673 6.809 5.662 1.00 55.78 105 SER A N 1
ATOM 799 C CA . SER A 1 105 ? 30.097 8.006 4.954 1.00 55.78 105 SER A CA 1
ATOM 800 C C . SER A 1 105 ? 31.546 7.843 4.474 1.00 55.78 105 SER A C 1
ATOM 802 O O . SER A 1 105 ? 32.477 8.235 5.180 1.00 55.78 105 SER A O 1
ATOM 804 N N . ASP A 1 106 ? 31.762 7.292 3.279 1.00 52.38 106 ASP A N 1
ATOM 805 C CA . ASP A 1 106 ? 33.031 7.480 2.563 1.00 52.38 106 ASP A CA 1
ATOM 806 C C . ASP A 1 106 ? 33.047 8.904 1.994 1.00 52.38 106 ASP A C 1
ATOM 808 O O . ASP A 1 106 ? 32.715 9.167 0.840 1.00 52.38 106 ASP A O 1
ATOM 812 N N . LEU A 1 107 ? 33.371 9.864 2.861 1.00 48.41 107 LEU A N 1
ATOM 813 C CA . LEU A 1 107 ? 33.492 11.271 2.498 1.00 48.41 107 LEU A CA 1
ATOM 814 C C . LEU A 1 107 ? 34.777 11.483 1.685 1.00 48.41 107 LEU A C 1
ATOM 816 O O . LEU A 1 107 ? 35.830 11.803 2.242 1.00 48.41 107 LEU A O 1
ATOM 820 N N . VAL A 1 108 ? 34.701 11.376 0.359 1.00 48.44 108 VAL A N 1
ATOM 821 C CA . VAL A 1 108 ? 35.657 12.076 -0.509 1.00 48.44 108 VAL A CA 1
ATOM 822 C C . VAL A 1 108 ? 35.318 13.565 -0.431 1.00 48.44 108 VAL A C 1
ATOM 824 O O . VAL A 1 108 ? 34.315 14.020 -0.967 1.00 48.44 108 VAL A O 1
ATOM 827 N N . SER A 1 109 ? 36.129 14.329 0.303 1.00 44.97 109 SER A N 1
ATOM 828 C CA . SER A 1 109 ? 36.019 15.791 0.353 1.00 44.97 109 SER A CA 1
ATOM 829 C C . SER A 1 109 ? 36.521 16.401 -0.956 1.00 44.97 109 SER A C 1
ATOM 831 O O . SER A 1 109 ? 37.711 16.678 -1.086 1.00 44.97 109 SER A O 1
ATOM 833 N N . ASP A 1 110 ? 35.625 16.647 -1.908 1.00 47.19 110 ASP A N 1
ATOM 834 C CA . ASP A 1 110 ? 35.901 17.434 -3.117 1.00 47.19 110 ASP A CA 1
ATOM 835 C C . ASP A 1 110 ? 35.286 18.844 -3.050 1.00 47.19 110 ASP A C 1
ATOM 837 O O . ASP A 1 110 ? 34.942 19.440 -4.059 1.00 47.19 110 ASP A O 1
ATOM 841 N N . GLY A 1 111 ? 35.143 19.428 -1.856 1.00 50.44 111 GLY A N 1
ATOM 842 C CA . GLY A 1 111 ? 34.819 20.854 -1.704 1.00 50.44 111 GLY A CA 1
ATOM 843 C C . GLY A 1 111 ? 33.474 21.320 -2.288 1.00 50.44 111 GLY A C 1
ATOM 844 O O . GLY A 1 111 ? 33.204 22.520 -2.251 1.00 50.44 111 GLY A O 1
ATOM 845 N N . SER A 1 112 ? 32.614 20.420 -2.773 1.00 49.81 112 SER A N 1
ATOM 846 C CA . SER A 1 112 ? 31.331 20.757 -3.395 1.00 49.81 112 SER A CA 1
ATOM 847 C C . SER A 1 112 ? 30.179 19.929 -2.822 1.00 49.81 112 SER A C 1
ATOM 849 O O . SER A 1 112 ? 29.404 19.325 -3.552 1.00 49.81 112 SER A O 1
ATOM 851 N N . GLY A 1 113 ? 30.018 19.965 -1.497 1.00 47.84 113 GLY A N 1
ATOM 852 C CA . GLY A 1 113 ? 28.836 19.430 -0.818 1.00 47.84 113 GLY A CA 1
ATOM 853 C C . GLY A 1 113 ? 28.783 17.900 -0.743 1.00 47.84 113 GLY A C 1
ATOM 854 O O . GLY A 1 113 ? 29.155 17.177 -1.656 1.00 47.84 113 GLY A O 1
ATOM 855 N N . SER A 1 114 ? 28.310 17.394 0.393 1.00 42.22 114 SER A N 1
ATOM 856 C CA . SER A 1 114 ? 28.166 15.957 0.621 1.00 42.22 114 SER A CA 1
ATOM 857 C C . SER A 1 114 ? 26.986 15.428 -0.198 1.00 42.22 114 SER A C 1
ATOM 859 O O . SER A 1 114 ? 25.834 15.700 0.138 1.00 42.22 114 SER A O 1
ATOM 861 N N . VAL A 1 115 ? 27.261 14.687 -1.271 1.00 45.03 115 VAL A N 1
ATOM 862 C CA . VAL A 1 115 ? 26.244 13.937 -2.020 1.00 45.03 115 VAL A CA 1
ATOM 863 C C . VAL A 1 115 ? 26.174 12.530 -1.436 1.00 45.03 115 VAL A C 1
ATOM 865 O O . VAL A 1 115 ? 27.153 11.790 -1.473 1.00 45.03 115 VAL A O 1
ATOM 868 N N . CYS A 1 116 ? 25.020 12.155 -0.883 1.00 40.06 116 CYS A N 1
ATOM 869 C CA . CYS A 1 116 ? 24.749 10.765 -0.531 1.00 40.06 116 CYS A CA 1
ATOM 870 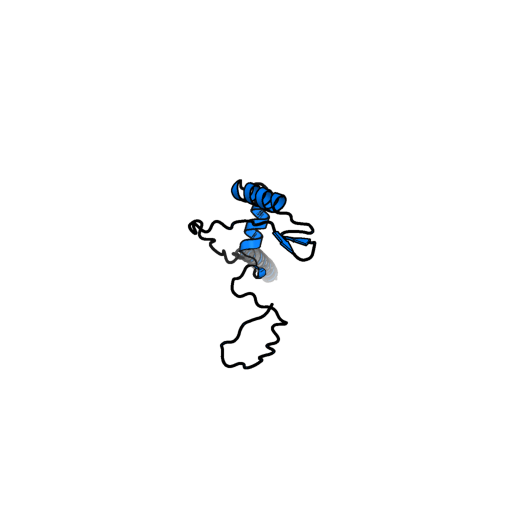C C . CYS A 1 116 ? 24.592 9.966 -1.831 1.00 40.06 116 CYS A C 1
ATOM 872 O O . CYS A 1 116 ? 23.651 10.207 -2.589 1.00 40.06 116 CYS A O 1
ATOM 874 N N . VAL A 1 117 ? 25.519 9.049 -2.101 1.00 39.06 117 VAL A N 1
ATOM 875 C CA . VAL A 1 117 ? 25.409 8.094 -3.208 1.00 39.06 117 VAL A CA 1
ATOM 876 C C . VAL A 1 117 ? 24.762 6.829 -2.648 1.00 39.06 117 VAL A C 1
ATOM 878 O O . VAL A 1 117 ? 25.286 6.250 -1.699 1.00 39.06 117 VAL A O 1
ATOM 881 N N . PHE A 1 118 ? 23.601 6.462 -3.192 1.00 40.06 118 PHE A N 1
ATOM 882 C CA . PHE A 1 118 ? 22.951 5.168 -2.961 1.00 40.06 118 PHE A CA 1
ATOM 883 C C . PHE A 1 118 ? 23.524 4.105 -3.897 1.00 40.06 118 PHE A C 1
ATOM 885 O O . PHE A 1 118 ? 23.862 4.470 -5.049 1.00 40.06 118 PHE A O 1
#

Radius of gyration: 28.66 Å; chains: 1; bounding box: 53×39×88 Å

Foldseek 3Di:
DPVVVVVVVVVVVVVVVVVVVVVVVPPDDPDQDQPPPPPPPPDDDDDDWDDDPRAIPVGDPDDSVNVVVLVVCCVVCHPPSVVVVRVVCSDPVVDPPDDDPPPDPPDPPPPDDRDDDD

pLDDT: mean 73.25, std 18.71, range [39.06, 97.75]

Sequence (118 aa):
MKRTLIFKAIWKRFLLTSLAALVLASCAIITPASVSASPDSDYQVEIIESESSGFTHPGVGVTKSILENMRTQVLAKKEPWYSYYQAMTVSSAASKTVASSHDHSDLVSDGSGSVCVF

Secondary structure (DSSP, 8-state):
--HHHHHHHHHHHHHHHHHHHHHHTTSS----------TT---------EEETTEEES-TT--HHHHHHHHHHHHTT-TTHHHHHHHHHTSGGG-TT---TT--------SS------

Organism: NCBI:txid307580